Protein AF-A0A9W8IA19-F1 (afdb_monomer_lite)

Structure (mmCIF, N/CA/C/O backbone):
data_AF-A0A9W8IA19-F1
#
_entry.id   AF-A0A9W8IA19-F1
#
loop_
_atom_site.group_PDB
_atom_site.id
_atom_site.type_symbol
_atom_site.label_atom_id
_atom_site.label_alt_id
_atom_site.label_comp_id
_atom_site.label_asym_id
_atom_site.label_entity_id
_atom_site.label_seq_id
_atom_site.pdbx_PDB_ins_code
_atom_site.Cartn_x
_atom_site.Cartn_y
_atom_site.Cartn_z
_atom_site.occupancy
_atom_site.B_iso_or_equiv
_atom_site.auth_seq_id
_atom_site.auth_comp_id
_atom_site.auth_asym_id
_atom_site.auth_atom_id
_atom_site.pdbx_PDB_model_num
ATOM 1 N N . MET A 1 1 ? 25.555 10.971 -18.979 1.00 80.19 1 MET A N 1
ATOM 2 C CA . MET A 1 1 ? 24.081 11.036 -19.056 1.00 80.19 1 MET A CA 1
ATOM 3 C C . MET A 1 1 ? 23.540 9.643 -18.759 1.00 80.19 1 MET A C 1
ATOM 5 O O . MET A 1 1 ? 24.207 8.680 -19.125 1.00 80.19 1 MET A O 1
ATOM 9 N N . LEU A 1 2 ? 22.428 9.522 -18.031 1.00 90.62 2 LEU A N 1
ATOM 10 C CA . LEU A 1 2 ? 21.757 8.235 -17.815 1.00 90.62 2 LEU A CA 1
ATOM 11 C C . LEU A 1 2 ? 20.628 8.099 -18.836 1.00 90.62 2 LEU A C 1
ATOM 13 O O . LEU A 1 2 ? 19.914 9.070 -19.080 1.00 90.62 2 LEU A O 1
ATOM 17 N N . MET A 1 3 ? 20.500 6.920 -19.430 1.00 89.50 3 MET A N 1
ATOM 18 C CA . MET A 1 3 ? 19.435 6.566 -20.366 1.00 89.50 3 MET A CA 1
ATOM 19 C C . MET A 1 3 ? 18.486 5.590 -19.675 1.00 89.50 3 MET A C 1
ATOM 21 O O . MET A 1 3 ? 18.944 4.720 -18.932 1.00 89.50 3 MET A O 1
ATOM 25 N N . LEU A 1 4 ? 17.181 5.747 -19.897 1.00 89.38 4 LEU A N 1
ATOM 26 C CA . LEU A 1 4 ? 16.195 4.763 -19.457 1.00 89.38 4 LEU A CA 1
ATOM 27 C C . LEU A 1 4 ? 16.364 3.504 -20.311 1.00 89.38 4 LEU A C 1
ATOM 29 O O . LEU A 1 4 ? 16.309 3.596 -21.534 1.00 89.38 4 LEU A O 1
ATOM 33 N N . GLU A 1 5 ? 16.591 2.366 -19.667 1.00 89.06 5 GLU A N 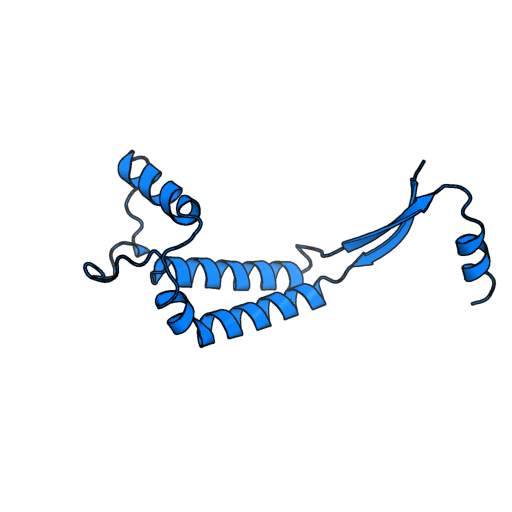1
ATOM 34 C CA . GLU A 1 5 ? 16.728 1.070 -20.335 1.00 89.06 5 GLU A CA 1
ATOM 35 C C . GLU A 1 5 ? 15.404 0.309 -20.301 1.00 89.06 5 GLU A C 1
ATOM 37 O O . GLU A 1 5 ? 14.878 -0.061 -21.344 1.00 89.06 5 GLU A O 1
ATOM 42 N N . SER A 1 6 ? 14.805 0.160 -19.122 1.00 89.00 6 SER A N 1
ATOM 43 C CA . SER A 1 6 ? 13.515 -0.504 -18.984 1.00 89.00 6 SER A CA 1
ATOM 44 C C . SER A 1 6 ? 12.635 0.176 -17.944 1.00 89.00 6 SER A C 1
ATOM 46 O O . SER A 1 6 ? 13.094 0.804 -16.985 1.00 89.00 6 SER A O 1
ATOM 48 N N . ALA A 1 7 ? 11.327 0.066 -18.163 1.00 93.88 7 ALA A N 1
ATOM 49 C CA . ALA A 1 7 ? 10.302 0.538 -17.251 1.00 93.88 7 ALA A CA 1
ATOM 50 C C . ALA A 1 7 ? 9.199 -0.516 -17.157 1.00 93.88 7 ALA A C 1
ATOM 52 O O . ALA A 1 7 ? 8.521 -0.805 -18.141 1.00 93.88 7 ALA A O 1
ATOM 53 N N . ALA A 1 8 ? 9.003 -1.075 -15.967 1.00 94.12 8 ALA A N 1
ATOM 54 C CA . ALA A 1 8 ? 7.942 -2.039 -15.699 1.00 94.12 8 ALA A CA 1
ATOM 55 C C . ALA A 1 8 ? 7.016 -1.501 -14.606 1.00 94.12 8 ALA A C 1
ATOM 57 O O . ALA A 1 8 ? 7.486 -0.930 -13.625 1.00 94.12 8 ALA A O 1
ATOM 58 N N . ASN A 1 9 ? 5.700 -1.662 -14.769 1.00 94.62 9 ASN A N 1
ATOM 59 C CA . ASN A 1 9 ? 4.703 -1.171 -13.815 1.00 94.62 9 ASN A CA 1
ATOM 60 C C . ASN A 1 9 ? 3.884 -2.333 -13.243 1.00 94.62 9 ASN A C 1
ATOM 62 O O . ASN A 1 9 ? 3.358 -3.155 -13.993 1.00 94.62 9 ASN A O 1
ATOM 66 N N . PHE A 1 10 ? 3.744 -2.370 -11.918 1.00 95.75 10 PHE A N 1
ATOM 67 C CA . PHE A 1 10 ? 3.169 -3.492 -11.172 1.00 95.75 10 PHE A CA 1
ATOM 68 C C . PHE A 1 10 ? 2.015 -3.078 -10.235 1.00 95.75 10 PHE A C 1
ATOM 70 O O . PHE A 1 10 ? 2.021 -3.445 -9.055 1.00 95.75 10 PHE A O 1
ATOM 77 N N . PRO A 1 11 ? 1.000 -2.329 -10.708 1.00 95.06 11 PRO A N 1
ATOM 78 C CA . PRO A 1 11 ? -0.050 -1.810 -9.831 1.00 95.06 11 PRO A CA 1
ATOM 79 C C . PRO A 1 11 ? -0.890 -2.939 -9.218 1.00 95.06 11 PRO A C 1
ATOM 81 O O . PRO A 1 11 ? -1.145 -2.945 -8.015 1.00 95.06 11 PRO A O 1
ATOM 84 N N . ASP A 1 12 ? -1.228 -3.956 -10.013 1.00 96.19 12 ASP A N 1
ATOM 85 C CA . ASP A 1 12 ? -2.061 -5.085 -9.583 1.00 96.19 12 ASP A CA 1
ATOM 86 C C . ASP A 1 12 ? -1.356 -5.951 -8.522 1.00 96.19 12 ASP A C 1
ATOM 88 O O . ASP A 1 12 ? -1.982 -6.464 -7.587 1.00 96.19 12 ASP A O 1
ATOM 92 N N . HIS A 1 13 ? -0.027 -6.076 -8.621 1.00 96.19 13 HIS A N 1
ATOM 93 C CA . HIS A 1 13 ? 0.782 -6.745 -7.602 1.00 96.19 13 HIS A CA 1
ATOM 94 C C . HIS A 1 13 ? 0.774 -5.960 -6.291 1.00 96.19 13 HIS A C 1
ATOM 96 O O . HIS A 1 13 ? 0.627 -6.553 -5.221 1.00 96.19 13 HIS A O 1
ATOM 102 N N . TYR A 1 14 ? 0.878 -4.632 -6.365 1.00 96.31 14 TYR A N 1
ATOM 103 C CA . TYR A 1 14 ? 0.868 -3.785 -5.178 1.00 96.31 14 TYR A CA 1
ATOM 104 C C . TYR A 1 14 ? -0.506 -3.767 -4.491 1.00 96.31 14 TYR A C 1
ATOM 106 O O . TYR A 1 14 ? -0.581 -3.878 -3.266 1.00 96.31 14 TYR A O 1
ATOM 114 N N . ALA A 1 15 ? -1.597 -3.751 -5.264 1.00 97.62 15 ALA A N 1
ATOM 115 C CA . ALA A 1 15 ? -2.952 -3.907 -4.735 1.00 97.62 15 ALA A CA 1
ATOM 116 C C . ALA A 1 15 ? -3.105 -5.227 -3.954 1.00 97.62 15 ALA A C 1
ATOM 118 O O . ALA A 1 15 ? -3.587 -5.239 -2.819 1.00 97.62 15 ALA A O 1
ATOM 119 N N . ARG A 1 16 ? -2.615 -6.347 -4.509 1.00 97.44 16 ARG A N 1
ATOM 120 C CA . ARG A 1 16 ? -2.616 -7.647 -3.813 1.00 97.44 16 ARG A CA 1
ATOM 121 C C . ARG A 1 16 ? -1.811 -7.604 -2.512 1.00 97.44 16 ARG A C 1
ATOM 123 O O . ARG A 1 16 ? -2.257 -8.162 -1.510 1.00 97.44 16 ARG A O 1
ATOM 130 N N . THR A 1 17 ? -0.648 -6.957 -2.516 1.00 97.75 17 THR A N 1
ATOM 131 C CA . THR A 1 17 ? 0.180 -6.793 -1.313 1.00 97.75 17 THR A CA 1
ATOM 132 C C . THR A 1 17 ? -0.586 -6.066 -0.209 1.00 97.75 17 THR A C 1
ATOM 134 O O . THR A 1 17 ? -0.649 -6.573 0.911 1.00 97.75 17 THR A O 1
ATOM 137 N N . LEU A 1 18 ? -1.237 -4.941 -0.528 1.00 97.75 18 LEU A N 1
ATOM 138 C CA . LEU A 1 18 ? -2.025 -4.160 0.434 1.00 97.75 18 LEU A CA 1
ATOM 139 C C . LEU A 1 18 ? -3.196 -4.959 1.016 1.00 97.75 18 LEU A C 1
ATOM 141 O O . LEU A 1 18 ? -3.417 -4.913 2.226 1.00 97.75 18 LEU A O 1
ATOM 145 N N . ARG A 1 19 ? -3.876 -5.768 0.196 1.00 97.81 19 ARG A N 1
ATOM 146 C CA . ARG A 1 19 ? -4.925 -6.687 0.666 1.00 97.81 19 ARG A CA 1
ATOM 147 C C . ARG A 1 19 ? -4.394 -7.686 1.692 1.00 97.81 19 ARG A C 1
ATOM 149 O O . ARG A 1 19 ? -4.936 -7.804 2.789 1.00 97.81 19 ARG A O 1
ATOM 156 N N . VAL A 1 20 ? -3.302 -8.379 1.359 1.00 98.12 20 VAL A N 1
ATOM 157 C CA . VAL A 1 20 ? -2.685 -9.374 2.255 1.00 98.12 20 VAL A CA 1
ATOM 158 C C . VAL A 1 20 ? -2.194 -8.715 3.545 1.00 98.12 20 VAL A C 1
ATOM 160 O O . VAL A 1 20 ? -2.301 -9.302 4.623 1.00 98.12 20 VAL A O 1
ATOM 163 N N . TRP A 1 21 ? -1.670 -7.492 3.461 1.00 97.44 21 TRP A N 1
ATOM 164 C CA . TRP A 1 21 ? -1.248 -6.730 4.633 1.00 97.44 21 TRP A CA 1
ATOM 165 C C . TRP A 1 21 ? -2.430 -6.342 5.516 1.00 97.44 21 TRP A C 1
ATOM 167 O O . TRP A 1 21 ? -2.355 -6.573 6.721 1.00 97.44 21 TRP A O 1
ATOM 177 N N . ARG A 1 22 ? -3.537 -5.862 4.938 1.00 97.06 22 ARG A N 1
ATOM 178 C CA . ARG A 1 22 ? -4.776 -5.570 5.673 1.00 97.06 22 ARG A CA 1
ATOM 179 C C . ARG A 1 22 ? -5.282 -6.792 6.426 1.00 97.06 22 ARG A C 1
ATOM 181 O O . ARG A 1 22 ? -5.546 -6.711 7.623 1.00 97.06 22 ARG A O 1
ATOM 188 N N . GLU A 1 23 ? -5.376 -7.935 5.749 1.00 96.88 23 GLU A N 1
ATOM 189 C CA . GLU A 1 23 ? -5.838 -9.182 6.365 1.00 96.88 23 GLU A CA 1
ATOM 190 C C . GLU A 1 23 ? -4.951 -9.606 7.537 1.00 96.88 23 GLU A C 1
ATOM 192 O O . GLU A 1 23 ? -5.455 -9.987 8.595 1.00 96.88 23 GLU A O 1
ATOM 197 N N . ARG A 1 24 ? -3.626 -9.539 7.365 1.00 96.19 24 ARG A N 1
ATOM 198 C CA . ARG A 1 24 ? -2.668 -9.893 8.422 1.00 96.19 24 ARG A CA 1
ATOM 199 C C . ARG A 1 24 ? -2.697 -8.901 9.577 1.00 96.19 24 ARG A C 1
ATOM 201 O O . ARG A 1 24 ? -2.615 -9.330 10.723 1.00 96.19 24 ARG A O 1
ATOM 208 N N . PHE A 1 25 ? -2.829 -7.611 9.283 1.00 93.75 25 PHE A N 1
ATOM 209 C CA . PHE A 1 25 ? -2.926 -6.554 10.283 1.00 93.75 25 PHE A CA 1
ATOM 210 C C . PHE A 1 25 ? -4.162 -6.745 11.162 1.00 93.75 25 PHE A C 1
ATOM 212 O O . PHE A 1 25 ? -4.030 -6.787 12.379 1.00 93.75 25 PHE A O 1
ATOM 219 N N . LEU A 1 26 ? -5.338 -6.952 10.558 1.00 92.25 26 LEU A N 1
ATOM 220 C CA . LEU A 1 26 ? -6.585 -7.150 11.301 1.00 92.25 26 LEU A CA 1
ATOM 221 C C . LEU A 1 26 ? -6.572 -8.455 12.110 1.00 92.25 26 LEU A C 1
ATOM 223 O O . LEU A 1 26 ? -6.925 -8.443 13.285 1.00 92.25 26 LEU A O 1
ATOM 227 N N . LYS A 1 27 ? -6.103 -9.567 11.524 1.00 93.38 27 LYS A N 1
ATOM 228 C CA . LYS A 1 27 ? -5.968 -10.855 12.238 1.00 93.38 27 LYS A CA 1
ATOM 229 C C . LYS A 1 27 ? -4.929 -10.812 13.363 1.00 93.38 27 LYS A C 1
ATOM 231 O O . LYS A 1 27 ? -5.023 -11.583 14.309 1.00 93.38 27 LYS A O 1
ATOM 236 N N . GLY A 1 28 ? -3.903 -9.974 13.227 1.00 90.25 28 GLY A N 1
ATOM 237 C CA . GLY A 1 28 ? -2.794 -9.848 14.171 1.00 90.25 28 GLY A CA 1
ATOM 238 C C . GLY A 1 28 ? -2.907 -8.657 15.119 1.00 90.25 28 GLY A C 1
ATOM 239 O O . GLY A 1 28 ? -1.938 -8.381 15.825 1.00 90.25 28 GLY A O 1
ATOM 240 N N . TYR A 1 29 ? -4.035 -7.943 15.129 1.00 86.38 29 TYR A N 1
ATOM 241 C CA . TYR A 1 29 ? -4.144 -6.659 15.816 1.00 86.38 29 TYR A CA 1
ATOM 242 C C . TYR A 1 29 ? -3.960 -6.774 17.335 1.00 86.38 29 TYR A C 1
ATOM 244 O O . TYR A 1 29 ? -3.295 -5.932 17.930 1.00 86.38 29 TYR A O 1
ATOM 252 N N . ASP A 1 30 ? -4.408 -7.869 17.950 1.00 84.19 30 ASP A N 1
ATOM 253 C CA . ASP A 1 30 ? -4.201 -8.120 19.385 1.00 84.19 30 ASP A CA 1
ATOM 254 C C . ASP A 1 30 ? -2.711 -8.108 19.765 1.00 84.19 30 ASP A C 1
ATOM 256 O O . ASP A 1 30 ? -2.323 -7.610 20.821 1.00 84.19 30 ASP A O 1
ATOM 260 N N . LYS A 1 31 ? -1.834 -8.577 18.866 1.00 81.19 31 LYS A N 1
ATOM 261 C CA . LYS A 1 31 ? -0.379 -8.511 19.075 1.00 81.19 31 LYS A CA 1
ATOM 262 C C . LYS A 1 31 ? 0.136 -7.076 19.000 1.00 81.19 31 LYS A C 1
ATOM 264 O O . LYS A 1 31 ? 1.057 -6.725 19.734 1.00 81.19 31 LYS A O 1
ATOM 269 N N . VAL A 1 32 ? -0.459 -6.245 18.147 1.00 77.88 32 VAL A N 1
ATOM 270 C CA . VAL A 1 32 ? -0.134 -4.814 18.045 1.00 77.88 32 VAL A CA 1
ATOM 271 C C . VAL A 1 32 ? -0.502 -4.096 19.344 1.00 77.88 32 VAL A C 1
ATOM 273 O O . VAL A 1 32 ? 0.322 -3.339 19.844 1.00 77.88 32 VAL A O 1
ATOM 276 N N . LEU A 1 33 ? -1.656 -4.416 19.946 1.00 71.00 33 LEU A N 1
ATOM 277 C CA . LEU A 1 33 ? -2.063 -3.893 21.260 1.00 71.00 33 LEU A CA 1
ATOM 278 C C . LEU A 1 33 ? -1.063 -4.249 22.368 1.00 71.00 33 LEU A C 1
ATOM 280 O O . LEU A 1 33 ? -0.761 -3.429 23.228 1.00 71.00 33 LEU A O 1
ATOM 284 N N . THR A 1 34 ? -0.517 -5.467 22.330 1.00 67.31 34 THR A N 1
ATOM 285 C CA . THR A 1 34 ? 0.483 -5.921 23.316 1.00 67.31 34 THR A CA 1
ATOM 286 C C . THR A 1 34 ? 1.895 -5.396 23.053 1.00 67.31 34 THR A C 1
ATOM 288 O O . THR A 1 34 ? 2.787 -5.555 23.889 1.00 67.31 34 THR A O 1
ATOM 291 N N . THR A 1 35 ? 2.134 -4.800 21.882 1.00 64.12 35 THR A N 1
ATOM 292 C CA . THR A 1 35 ? 3.442 -4.240 21.547 1.00 64.12 35 THR A CA 1
ATOM 293 C C . THR A 1 3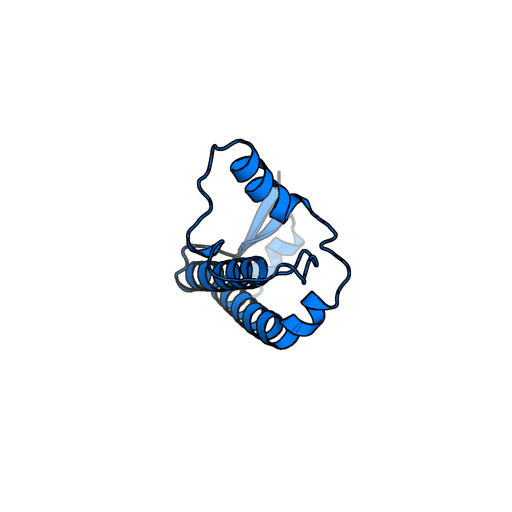5 ? 3.622 -2.939 22.323 1.00 64.12 35 THR A C 1
ATOM 295 O O . THR A 1 35 ? 2.694 -2.139 22.418 1.00 64.12 35 THR A O 1
ATOM 298 N N . ALA A 1 36 ? 4.822 -2.717 22.873 1.00 55.94 36 ALA A N 1
ATOM 299 C CA . ALA A 1 36 ? 5.164 -1.464 23.543 1.00 55.94 36 ALA A CA 1
ATOM 300 C C . ALA A 1 36 ? 4.718 -0.250 22.706 1.00 55.94 36 ALA A C 1
ATOM 302 O O . ALA A 1 36 ? 4.750 -0.311 21.471 1.00 55.94 36 ALA A O 1
ATOM 303 N N . ALA A 1 37 ? 4.305 0.812 23.411 1.00 58.03 37 ALA A N 1
ATOM 304 C CA . ALA A 1 37 ? 3.739 2.058 22.893 1.00 58.03 37 ALA A CA 1
ATOM 305 C C . ALA A 1 37 ? 4.335 2.495 21.541 1.00 58.03 37 ALA A C 1
ATOM 307 O O . ALA A 1 37 ? 5.525 2.264 21.296 1.00 58.03 37 ALA A O 1
ATOM 308 N N . PRO A 1 38 ? 3.543 3.147 20.665 1.00 60.19 38 PRO A N 1
ATOM 309 C CA . PRO A 1 38 ? 4.004 3.557 19.347 1.00 60.19 38 PRO A CA 1
ATOM 310 C C . PRO A 1 38 ? 5.353 4.256 19.434 1.00 60.19 38 PRO A C 1
ATOM 312 O O . PRO A 1 38 ? 5.479 5.337 19.999 1.00 60.19 38 PRO A O 1
ATOM 315 N N . LYS A 1 39 ? 6.373 3.615 18.845 1.00 57.41 39 LYS A N 1
ATOM 316 C CA . LYS A 1 39 ? 7.753 4.125 18.825 1.00 57.41 39 LYS A CA 1
ATOM 317 C C . LYS A 1 39 ? 7.854 5.493 18.148 1.00 57.41 39 LYS A C 1
ATOM 319 O O . LYS A 1 39 ? 8.858 6.176 18.305 1.00 57.41 39 LYS A O 1
ATOM 324 N N . ASN A 1 40 ? 6.820 5.876 17.400 1.00 58.34 40 ASN A N 1
ATOM 325 C CA . ASN A 1 40 ? 6.657 7.199 16.837 1.00 58.34 40 ASN A CA 1
ATOM 326 C C . ASN A 1 40 ? 5.337 7.832 17.324 1.00 58.34 40 ASN A C 1
ATOM 328 O O . ASN A 1 40 ? 4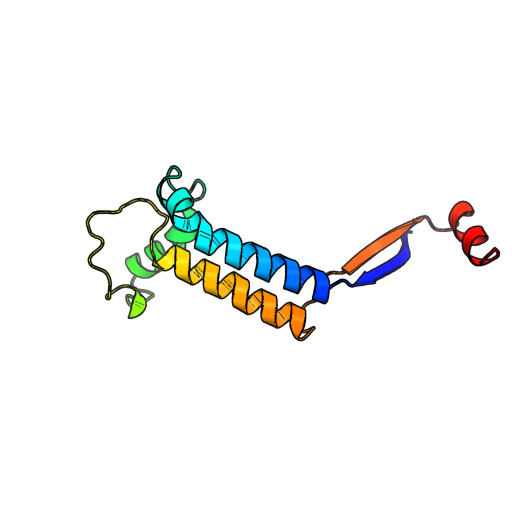.300 7.642 16.682 1.00 58.34 40 ASN A O 1
ATOM 332 N N . PRO A 1 41 ? 5.356 8.575 18.444 1.00 55.12 41 PRO A N 1
ATOM 333 C CA . PRO A 1 41 ? 4.159 9.211 18.990 1.00 55.12 41 PRO A CA 1
ATOM 334 C C . PRO A 1 41 ? 3.581 10.289 18.055 1.00 55.12 41 PRO A C 1
ATOM 336 O O . PRO A 1 41 ? 2.389 10.573 18.126 1.00 55.12 41 PRO A O 1
ATOM 339 N N . GLN A 1 42 ? 4.371 10.822 17.111 1.00 55.97 42 GLN A N 1
ATOM 340 C CA . GLN A 1 42 ? 3.952 11.887 16.185 1.00 55.97 42 GLN A CA 1
ATOM 341 C C . GLN A 1 42 ? 2.733 11.525 15.323 1.00 55.97 42 GLN A C 1
ATOM 343 O O . GLN A 1 42 ? 1.979 12.401 14.915 1.00 55.97 42 GLN A O 1
ATOM 348 N N . LEU A 1 43 ? 2.486 10.230 15.093 1.00 55.31 43 LEU A N 1
ATOM 349 C CA . LEU A 1 43 ? 1.315 9.744 14.348 1.00 55.31 43 LEU A CA 1
ATOM 350 C C . LEU A 1 43 ? -0.028 9.991 15.068 1.00 55.31 43 LEU A C 1
ATOM 352 O O . LEU A 1 43 ? -1.085 9.853 14.450 1.00 55.31 43 LEU A O 1
ATOM 356 N N . ILE A 1 44 ? 0.016 10.330 16.359 1.00 56.19 44 ILE A N 1
ATOM 357 C CA . ILE A 1 44 ? -1.143 10.611 17.222 1.00 56.19 44 ILE A CA 1
ATOM 358 C C . ILE A 1 44 ? -1.098 12.063 17.721 1.00 56.19 44 ILE A C 1
ATOM 360 O O . ILE A 1 44 ? -2.145 12.674 17.935 1.00 56.19 44 ILE A O 1
ATOM 364 N N . LEU A 1 45 ? 0.107 12.632 17.857 1.00 54.97 45 LEU A N 1
ATOM 365 C CA . LEU A 1 45 ? 0.313 13.976 18.398 1.00 54.97 45 LEU A CA 1
ATOM 366 C C . LEU A 1 45 ? -0.331 15.067 17.544 1.00 54.97 45 LEU A C 1
ATOM 368 O O . LEU A 1 45 ? -0.940 15.956 18.117 1.00 54.97 45 LEU A O 1
ATOM 372 N N . GLN A 1 46 ? -0.309 14.976 16.211 1.00 60.97 46 GLN A N 1
ATOM 373 C CA . GLN A 1 46 ? -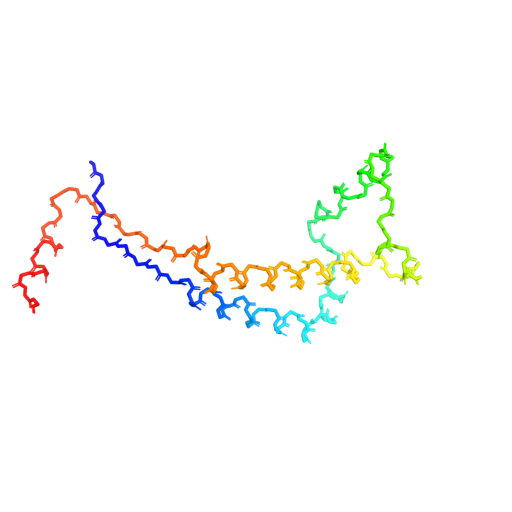0.891 16.036 15.377 1.00 60.97 46 GLN A CA 1
ATOM 374 C C . GLN A 1 46 ? -2.408 16.192 15.590 1.00 60.97 46 GLN A C 1
ATOM 376 O O . GLN A 1 46 ? -2.920 17.305 15.652 1.00 60.97 46 GLN A O 1
ATOM 381 N N . GLU A 1 47 ? -3.139 15.087 15.765 1.00 62.62 47 GLU A N 1
ATOM 382 C CA . GLU A 1 47 ? -4.568 15.144 16.096 1.00 62.62 47 GLU A CA 1
ATOM 383 C C . GLU A 1 47 ? -4.791 15.651 17.527 1.00 62.62 47 GLU A C 1
ATOM 385 O O . GLU A 1 47 ? -5.723 16.416 17.755 1.00 62.62 47 GLU A O 1
ATOM 390 N N . GLN A 1 48 ? -3.932 15.283 18.485 1.00 61.91 48 GLN A N 1
ATOM 391 C CA . GLN A 1 48 ? -4.006 15.792 19.861 1.00 61.91 48 GLN A CA 1
ATOM 392 C C . GLN A 1 48 ? -3.693 17.291 19.948 1.00 61.91 48 GLN A C 1
ATOM 394 O O . GLN A 1 48 ? -4.384 18.008 20.661 1.00 61.91 48 GLN A O 1
ATOM 399 N N . GLU A 1 49 ? -2.698 17.780 19.215 1.00 66.50 49 GLU A N 1
ATOM 400 C CA . GLU A 1 49 ? -2.314 19.192 19.151 1.00 66.50 49 GLU A CA 1
ATOM 401 C C . GLU A 1 49 ? -3.416 20.042 18.517 1.00 66.50 49 GLU A C 1
ATOM 403 O O . GLU A 1 49 ? -3.789 21.057 19.095 1.00 66.50 49 GLU A O 1
ATOM 408 N N . LEU A 1 50 ? -4.010 19.595 17.405 1.00 62.47 50 LEU A N 1
ATOM 409 C CA . LEU A 1 50 ? -5.143 20.278 16.763 1.00 62.47 50 LEU A CA 1
ATOM 410 C C . LEU A 1 50 ? -6.393 20.319 17.664 1.00 62.47 50 LEU A C 1
ATOM 412 O O . LEU A 1 50 ? -7.110 21.321 17.685 1.00 62.47 50 LEU A O 1
ATOM 416 N N . LEU A 1 51 ? -6.640 19.259 18.445 1.00 64.06 51 LEU A N 1
ATOM 417 C CA . LEU A 1 51 ? -7.704 19.234 19.458 1.00 64.06 51 LEU A CA 1
ATOM 418 C C . LEU A 1 51 ? -7.400 20.169 20.636 1.00 64.06 51 LEU A C 1
ATOM 420 O O . LEU A 1 51 ? -8.291 20.874 21.107 1.00 64.06 51 LEU A O 1
ATOM 424 N N . ASN A 1 52 ? -6.152 20.186 21.110 1.00 64.38 52 ASN A N 1
ATOM 425 C CA . ASN A 1 52 ? -5.713 21.020 22.231 1.00 64.38 52 ASN A CA 1
ATOM 426 C C . ASN A 1 52 ? -5.645 22.510 21.856 1.00 64.38 52 ASN A C 1
ATOM 428 O O . ASN A 1 52 ? -5.887 23.362 22.708 1.00 64.38 52 ASN A O 1
ATOM 432 N N . ALA A 1 53 ? -5.352 22.825 20.592 1.00 72.50 53 ALA A N 1
ATOM 433 C CA . ALA A 1 53 ? -5.367 24.177 20.038 1.00 72.50 53 ALA A CA 1
ATOM 434 C C . ALA A 1 53 ? -6.791 24.700 19.763 1.00 72.50 53 ALA A C 1
ATOM 436 O O . ALA A 1 53 ? -6.962 25.878 19.463 1.00 72.50 53 ALA A O 1
ATOM 437 N N . GLY A 1 54 ? -7.819 23.846 19.867 1.00 65.44 54 GLY A N 1
ATOM 438 C CA . GLY A 1 54 ? -9.211 24.207 19.580 1.00 65.44 54 GLY A CA 1
ATOM 439 C C . GLY A 1 54 ? -9.507 24.429 18.092 1.00 65.44 54 GLY A C 1
ATOM 440 O O . GLY A 1 54 ? -10.589 24.896 17.749 1.00 65.44 54 GLY A O 1
ATOM 441 N N . GLU A 1 55 ? -8.568 24.089 17.209 1.00 69.88 55 GLU A N 1
ATOM 442 C CA . GLU A 1 55 ? -8.680 24.262 15.754 1.00 69.88 55 GLU A CA 1
ATOM 443 C C . GLU A 1 55 ? -9.457 23.119 15.084 1.00 69.88 55 GLU A C 1
ATOM 445 O O . GLU A 1 55 ? -9.807 23.191 13.906 1.00 69.88 55 GLU A O 1
ATOM 450 N N . MET A 1 56 ? -9.753 22.060 15.839 1.00 58.22 56 MET A N 1
ATOM 451 C CA . MET A 1 56 ? -10.530 20.916 15.389 1.00 58.22 56 MET A CA 1
ATOM 452 C C . MET A 1 56 ? -11.498 20.490 16.495 1.00 58.22 56 MET A C 1
ATOM 454 O O . MET A 1 56 ? -11.086 20.216 17.621 1.00 58.22 56 MET A O 1
ATOM 458 N N . GLU A 1 57 ? -12.798 20.416 16.196 1.00 62.19 57 GLU A N 1
ATOM 459 C CA . GLU A 1 57 ? -13.758 19.815 17.126 1.00 62.19 57 GLU A CA 1
ATOM 460 C C . GLU A 1 57 ? -13.476 18.319 17.261 1.00 62.19 57 GLU A C 1
ATOM 462 O O . GLU A 1 57 ? -13.161 17.656 16.269 1.00 62.19 57 GLU A O 1
ATOM 467 N N . LYS A 1 58 ? -13.630 17.775 18.479 1.00 57.84 58 LYS A N 1
ATOM 468 C CA . LYS A 1 58 ? -13.545 16.330 18.724 1.00 57.84 58 LYS A CA 1
ATOM 469 C C . LYS A 1 58 ? -14.424 15.604 17.704 1.00 57.84 58 LYS A C 1
ATOM 471 O O . LYS A 1 58 ? -15.651 15.729 17.772 1.00 57.84 58 LYS A O 1
ATOM 476 N N . PRO A 1 59 ? -13.831 14.855 16.762 1.00 54.75 59 PRO A N 1
ATOM 477 C CA . PRO A 1 59 ? -14.614 14.242 15.712 1.00 54.75 59 PRO A CA 1
ATOM 478 C C . PRO A 1 59 ? -15.627 13.273 16.322 1.00 54.75 59 PRO A C 1
ATOM 480 O O . PRO A 1 59 ? -15.325 12.603 17.307 1.00 54.75 59 PRO A O 1
ATOM 483 N N . LYS A 1 60 ? -16.822 13.139 15.732 1.00 52.41 60 LYS A N 1
ATOM 484 C CA . LYS A 1 60 ? -17.885 12.262 16.271 1.00 52.41 60 LYS A CA 1
ATOM 485 C C . LYS A 1 60 ? -17.435 10.811 16.507 1.00 52.41 60 LYS A C 1
ATOM 487 O O . LYS A 1 60 ? -17.991 10.152 17.375 1.00 52.41 60 LYS A O 1
ATOM 492 N N . TYR A 1 61 ? -16.417 10.332 15.787 1.00 47.50 61 TYR A N 1
ATOM 493 C CA . TYR A 1 61 ? -15.824 9.002 15.975 1.00 47.50 61 TYR A CA 1
ATOM 494 C C . TYR A 1 61 ? -14.900 8.881 17.203 1.00 47.50 61 TYR A C 1
ATOM 496 O O . TYR A 1 61 ? -14.553 7.769 17.587 1.00 47.50 61 TYR A O 1
ATOM 504 N N . MET A 1 62 ? -14.498 10.004 17.807 1.00 50.25 62 MET A N 1
ATOM 505 C CA . MET A 1 62 ? -13.691 10.096 19.031 1.00 50.25 62 MET A CA 1
ATOM 506 C C . MET A 1 62 ? -14.553 9.967 20.303 1.00 50.25 62 MET A C 1
ATOM 508 O O . MET A 1 62 ? -14.027 9.678 21.368 1.00 50.25 62 MET A O 1
ATOM 512 N N . ASN A 1 63 ? -15.875 10.163 20.203 1.00 48.66 63 ASN A N 1
ATOM 513 C CA . ASN A 1 63 ? -16.795 10.202 21.351 1.00 48.66 63 ASN A CA 1
ATOM 514 C C . ASN A 1 63 ? -17.595 8.901 21.563 1.00 48.66 63 ASN A C 1
ATOM 516 O O . ASN A 1 63 ? -18.563 8.907 22.316 1.00 48.66 63 ASN A O 1
ATOM 520 N N . THR A 1 64 ? -17.254 7.798 20.888 1.00 47.97 64 THR A N 1
ATOM 521 C CA . THR A 1 64 ? -18.053 6.556 20.948 1.00 47.97 64 THR A CA 1
ATOM 522 C C . THR A 1 64 ? -17.407 5.411 21.727 1.00 47.97 64 THR A C 1
ATOM 524 O O . THR A 1 64 ? -17.950 4.312 21.704 1.00 47.97 64 THR A O 1
ATOM 527 N N . TYR A 1 65 ? -16.275 5.631 22.401 1.00 50.44 65 TYR A N 1
ATOM 528 C CA . TYR A 1 65 ? -15.570 4.577 23.136 1.00 50.44 65 TYR A CA 1
ATOM 529 C C . TYR A 1 65 ? -15.097 5.081 24.504 1.00 50.44 65 TYR A C 1
ATOM 531 O O . TYR A 1 65 ? -14.239 5.958 24.584 1.00 50.44 65 TYR A O 1
ATOM 539 N N . ASP A 1 66 ? -15.671 4.517 25.570 1.00 47.12 66 ASP A N 1
ATOM 540 C CA . ASP A 1 66 ? -15.218 4.654 26.958 1.00 47.12 66 ASP A CA 1
ATOM 541 C C . ASP A 1 66 ? -13.912 3.860 27.167 1.00 47.12 66 ASP A C 1
ATOM 543 O O . ASP A 1 66 ? -13.883 2.866 27.883 1.00 47.12 66 ASP A O 1
ATOM 547 N N . ASP A 1 67 ? -12.813 4.275 26.538 1.00 52.66 67 ASP A N 1
ATOM 548 C CA . ASP A 1 67 ? -11.495 3.647 26.730 1.00 52.66 67 ASP A CA 1
ATOM 549 C C . ASP A 1 67 ? -10.609 4.499 27.650 1.00 52.66 67 ASP A C 1
ATOM 551 O O . ASP A 1 67 ? -9.467 4.837 27.335 1.00 52.66 67 ASP A O 1
ATOM 555 N N . ALA A 1 68 ? -11.136 4.839 28.829 1.00 49.62 68 ALA A N 1
ATOM 556 C CA . ALA A 1 68 ? -10.378 5.503 29.892 1.00 49.62 68 ALA A CA 1
ATOM 557 C C . ALA A 1 68 ? -9.248 4.624 30.484 1.00 49.62 68 ALA A C 1
ATOM 559 O O . ALA A 1 68 ? -8.471 5.119 31.297 1.00 49.62 68 ALA A O 1
ATOM 560 N N . ASP A 1 69 ? -9.139 3.351 30.076 1.00 47.88 69 ASP A N 1
ATOM 561 C CA . ASP A 1 69 ? -8.265 2.347 30.704 1.00 47.88 69 ASP A CA 1
ATOM 562 C C . ASP A 1 69 ? -7.252 1.674 29.749 1.00 47.88 69 ASP A C 1
ATOM 564 O O . ASP A 1 69 ? -6.500 0.792 30.154 1.00 47.88 69 ASP A O 1
ATOM 568 N N . ASN A 1 70 ? -7.162 2.085 28.475 1.00 50.00 70 ASN A N 1
ATOM 569 C CA . ASN A 1 70 ? -6.172 1.522 27.541 1.00 50.00 70 ASN A CA 1
ATOM 570 C C . ASN A 1 70 ? -5.341 2.613 26.850 1.00 50.00 70 ASN A C 1
ATOM 572 O O . ASN A 1 70 ? -5.464 2.882 25.658 1.00 50.00 70 ASN A O 1
ATOM 576 N N . CYS A 1 71 ? -4.448 3.234 27.626 1.00 45.88 71 CYS A N 1
ATOM 577 C CA . CYS A 1 71 ? -3.476 4.245 27.186 1.00 45.88 71 CYS A CA 1
ATOM 578 C C . CYS A 1 71 ? -2.308 3.683 26.348 1.00 45.88 71 CYS A C 1
ATOM 580 O O . CYS A 1 71 ? -1.247 4.308 26.255 1.00 45.88 71 CYS A O 1
ATOM 582 N N . THR A 1 72 ? -2.452 2.508 25.732 1.00 54.44 72 THR A N 1
ATOM 583 C CA . THR A 1 72 ? -1.487 2.060 24.726 1.00 54.44 72 THR A CA 1
ATOM 584 C C . THR A 1 72 ? -1.808 2.821 23.440 1.00 54.44 72 THR A C 1
ATOM 586 O O . THR A 1 72 ? -2.946 2.843 22.992 1.00 54.44 72 THR A O 1
ATOM 589 N N . GLY A 1 73 ? -0.846 3.523 22.836 1.00 59.72 73 GLY A N 1
ATOM 590 C CA . GLY A 1 73 ? -1.108 4.373 21.657 1.00 59.72 73 GLY A CA 1
ATOM 591 C C . GLY A 1 73 ? -1.611 3.633 20.399 1.00 59.72 73 GLY A C 1
ATOM 592 O O . GLY A 1 73 ? -1.711 4.222 19.329 1.00 59.72 73 GLY A O 1
ATOM 593 N N . TYR A 1 74 ? -1.945 2.350 20.508 1.00 70.12 74 TYR A N 1
ATOM 594 C CA . TYR A 1 74 ? -2.662 1.574 19.512 1.00 70.12 74 TYR A CA 1
ATOM 595 C C . TYR A 1 74 ? -4.093 1.345 20.015 1.00 70.12 74 TYR A C 1
ATOM 597 O O . TYR A 1 74 ? -4.373 0.356 20.671 1.00 70.12 74 TYR A O 1
ATOM 605 N N . ASN A 1 75 ? -5.001 2.276 19.728 1.00 75.44 75 ASN A N 1
ATOM 606 C CA . ASN A 1 75 ? -6.422 2.177 20.082 1.00 75.44 75 ASN A CA 1
ATOM 607 C C . ASN A 1 75 ? -7.287 1.878 18.842 1.00 75.44 75 ASN A C 1
ATOM 609 O O . ASN A 1 75 ? -6.786 1.812 17.714 1.00 75.44 75 ASN A O 1
ATOM 613 N N . ASP A 1 76 ? -8.606 1.741 19.010 1.00 77.75 76 ASP A N 1
ATOM 614 C CA . ASP A 1 76 ? -9.499 1.438 17.881 1.00 77.75 76 ASP A CA 1
ATOM 615 C C . ASP A 1 76 ? -9.442 2.499 16.759 1.00 77.75 76 ASP A C 1
ATOM 617 O O . ASP A 1 76 ? -9.599 2.192 15.576 1.00 77.75 76 ASP A O 1
ATOM 621 N N . ILE A 1 77 ? -9.123 3.751 17.096 1.00 76.38 77 ILE A N 1
ATOM 622 C CA . ILE A 1 77 ? -8.931 4.825 16.112 1.00 76.38 77 ILE A CA 1
ATOM 623 C C . ILE A 1 77 ? -7.718 4.530 15.228 1.00 76.38 77 ILE A C 1
ATOM 625 O O . ILE A 1 77 ? -7.803 4.638 14.002 1.00 76.38 77 ILE A O 1
ATOM 629 N N . PHE A 1 78 ? -6.608 4.089 15.823 1.00 80.88 78 PHE A N 1
ATOM 630 C CA . PHE A 1 78 ? -5.440 3.633 15.074 1.00 80.88 78 PHE A CA 1
ATOM 631 C C . PHE A 1 78 ? -5.793 2.452 14.163 1.00 80.88 78 PHE A C 1
ATOM 633 O O . PHE A 1 78 ? -5.429 2.462 12.984 1.00 80.88 78 PHE A O 1
ATOM 640 N N . ARG A 1 79 ? -6.547 1.465 14.673 1.00 85.94 79 ARG A N 1
ATOM 641 C CA . ARG A 1 79 ? -6.997 0.308 13.880 1.00 85.94 79 ARG A CA 1
ATOM 642 C C . ARG A 1 79 ? -7.760 0.746 12.632 1.00 85.94 79 ARG A C 1
ATOM 644 O O . ARG A 1 79 ? -7.398 0.347 11.526 1.00 85.94 79 ARG A O 1
ATOM 651 N N . ARG A 1 80 ? -8.776 1.595 12.806 1.00 86.81 80 ARG A N 1
ATOM 652 C CA . ARG A 1 80 ? -9.637 2.090 11.718 1.00 86.81 80 ARG A CA 1
ATOM 653 C C . ARG A 1 80 ? -8.875 2.936 10.710 1.00 86.81 80 ARG A C 1
ATOM 655 O O . ARG A 1 80 ? -9.089 2.787 9.510 1.00 86.81 80 ARG A O 1
ATOM 662 N N . LYS A 1 81 ? -7.967 3.797 11.182 1.00 86.56 81 LYS A N 1
ATOM 663 C CA . LYS A 1 81 ? -7.117 4.629 10.318 1.00 86.56 81 LYS A CA 1
ATOM 664 C C . LYS A 1 81 ? -6.280 3.759 9.380 1.00 86.56 81 LYS A C 1
ATOM 666 O O . LYS A 1 81 ? -6.245 4.006 8.176 1.00 86.56 81 LYS A O 1
ATOM 671 N N . TRP A 1 82 ? -5.659 2.711 9.915 1.00 90.75 82 TRP A N 1
ATOM 672 C CA . TRP A 1 82 ? -4.860 1.779 9.120 1.00 90.75 82 TRP A CA 1
ATOM 673 C C . TRP A 1 82 ? -5.698 0.884 8.213 1.00 90.75 82 TRP A C 1
ATOM 675 O O . TRP A 1 82 ? -5.304 0.632 7.076 1.00 90.75 82 TRP A O 1
ATOM 685 N N . GLU A 1 83 ? -6.868 0.443 8.668 1.00 94.44 83 GLU A N 1
ATOM 686 C CA . GLU A 1 83 ? -7.798 -0.286 7.810 1.00 94.44 83 GLU A CA 1
ATOM 687 C C . GLU A 1 83 ? -8.232 0.557 6.603 1.00 94.44 83 GLU A C 1
ATOM 689 O O . GLU A 1 83 ? -8.179 0.074 5.468 1.00 94.44 83 GLU A O 1
ATOM 694 N N . TYR A 1 84 ? -8.595 1.822 6.840 1.00 92.69 84 TYR A N 1
ATOM 695 C CA . TYR A 1 84 ? -8.926 2.774 5.784 1.00 92.69 84 TYR A CA 1
ATOM 696 C C . TYR A 1 84 ? -7.748 2.986 4.831 1.00 92.69 84 TYR A C 1
ATOM 698 O O . TYR A 1 84 ? -7.927 2.882 3.620 1.00 92.69 84 TYR A O 1
ATOM 706 N N . TYR A 1 85 ? -6.541 3.219 5.361 1.00 94.88 85 TYR A N 1
ATOM 707 C CA . TYR A 1 85 ? -5.327 3.373 4.558 1.00 94.88 85 TYR A CA 1
ATOM 708 C C . TYR A 1 85 ? -5.116 2.186 3.610 1.00 94.88 85 TYR A C 1
ATOM 710 O O . TYR A 1 85 ? -4.971 2.384 2.402 1.00 94.88 85 TYR A O 1
ATOM 718 N N . PHE A 1 86 ? -5.158 0.952 4.128 1.00 97.50 86 PHE A N 1
ATOM 719 C CA . PHE A 1 86 ? -4.959 -0.227 3.289 1.00 97.50 86 PHE A CA 1
ATOM 720 C C . PHE A 1 86 ? -6.040 -0.360 2.216 1.00 97.50 86 PHE A C 1
ATOM 722 O O . PHE A 1 86 ? -5.705 -0.593 1.057 1.00 97.50 86 PHE A O 1
ATOM 729 N N . ALA A 1 87 ? -7.314 -0.196 2.583 1.00 96.50 87 ALA A N 1
ATOM 730 C CA . ALA A 1 87 ? -8.433 -0.348 1.656 1.00 96.50 87 ALA A CA 1
ATOM 731 C C . ALA A 1 87 ? -8.437 0.729 0.559 1.00 96.50 87 ALA A C 1
ATOM 733 O O . ALA A 1 87 ? -8.632 0.421 -0.617 1.00 96.50 87 ALA A O 1
ATOM 734 N N . TYR A 1 88 ? -8.190 1.986 0.934 1.00 96.81 88 TYR A N 1
ATOM 735 C CA . TYR A 1 88 ? -8.138 3.107 0.001 1.00 96.81 88 TYR A CA 1
ATOM 736 C C . TYR A 1 88 ? -6.980 2.950 -0.990 1.00 96.81 88 TYR A C 1
ATOM 738 O O . TYR A 1 88 ? -7.183 3.041 -2.202 1.00 96.81 88 TYR A O 1
ATOM 746 N N . CYS A 1 89 ? -5.773 2.658 -0.493 1.00 96.75 89 CYS A N 1
ATOM 747 C CA . CYS A 1 89 ? -4.614 2.454 -1.356 1.00 96.75 89 CYS A CA 1
ATOM 748 C C . CYS A 1 89 ? -4.774 1.209 -2.238 1.00 96.75 89 CYS A C 1
ATOM 750 O O . CYS A 1 89 ? -4.439 1.273 -3.418 1.00 96.75 89 CYS A O 1
ATOM 752 N N . GLU A 1 90 ? -5.318 0.104 -1.715 1.00 97.88 90 GLU A N 1
ATOM 753 C CA . GLU A 1 90 ? -5.619 -1.091 -2.515 1.00 97.88 90 GLU A CA 1
ATOM 754 C C . GLU A 1 90 ? -6.518 -0.735 -3.702 1.00 97.88 90 GLU A C 1
ATOM 756 O O . GLU A 1 90 ? -6.191 -1.083 -4.839 1.00 97.88 90 GLU A O 1
ATOM 761 N N . GLY A 1 91 ? -7.608 -0.003 -3.444 1.00 97.12 91 GLY A N 1
ATOM 762 C CA . GLY A 1 91 ? -8.516 0.477 -4.480 1.00 97.12 91 GLY A CA 1
ATOM 763 C C . GLY A 1 91 ? -7.798 1.348 -5.507 1.00 97.12 91 GLY A C 1
ATOM 764 O O . GLY A 1 91 ? -7.906 1.085 -6.698 1.00 97.12 91 GLY A O 1
ATOM 765 N N . ALA A 1 92 ? -6.998 2.316 -5.057 1.00 97.19 92 ALA A N 1
ATOM 766 C CA . ALA A 1 92 ? -6.284 3.235 -5.941 1.00 97.19 92 ALA A CA 1
ATOM 767 C C . ALA A 1 92 ? -5.255 2.539 -6.856 1.00 97.19 92 ALA A C 1
ATOM 769 O O . ALA A 1 92 ? -5.088 2.940 -8.010 1.00 97.19 92 ALA A O 1
ATOM 770 N N . PHE A 1 93 ? -4.579 1.490 -6.375 1.00 97.50 93 PHE A N 1
ATOM 771 C CA . PHE A 1 93 ? -3.714 0.659 -7.220 1.00 97.50 93 PHE A CA 1
ATOM 772 C C . PHE A 1 93 ? -4.531 -0.240 -8.161 1.00 97.50 93 PHE A C 1
ATOM 774 O O . PHE A 1 93 ? -4.192 -0.347 -9.338 1.00 97.50 93 PHE A O 1
ATOM 781 N N . ALA A 1 94 ? -5.637 -0.829 -7.691 1.00 96.31 94 ALA A N 1
ATOM 782 C CA . ALA A 1 94 ? -6.504 -1.685 -8.507 1.00 96.31 9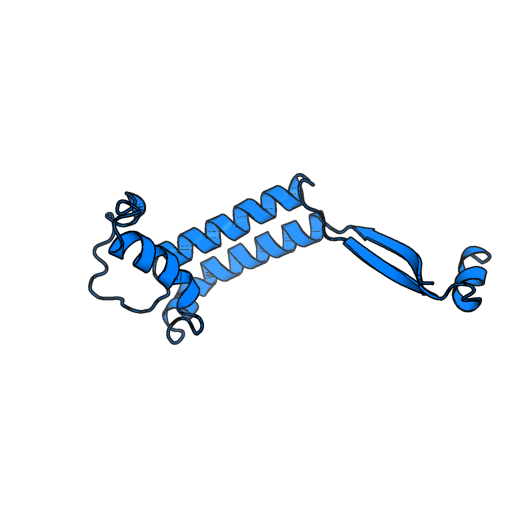4 ALA A CA 1
ATOM 783 C C . ALA A 1 94 ? -7.219 -0.918 -9.638 1.00 96.31 94 ALA A C 1
ATOM 785 O O . ALA A 1 94 ? -7.403 -1.452 -10.730 1.00 96.31 94 ALA A O 1
ATOM 786 N N . THR A 1 95 ? -7.587 0.346 -9.413 1.00 97.06 95 THR A N 1
ATOM 787 C CA . THR A 1 95 ? -8.183 1.232 -10.430 1.00 97.06 95 THR A CA 1
ATOM 788 C C . THR A 1 95 ? -7.144 1.909 -11.319 1.00 97.06 95 THR A C 1
ATOM 790 O O . THR A 1 95 ? -7.511 2.704 -12.182 1.00 97.06 95 THR A O 1
ATOM 793 N N . ARG A 1 96 ? -5.848 1.621 -11.118 1.00 94.44 96 ARG A N 1
ATOM 794 C CA . ARG A 1 96 ? -4.719 2.248 -11.828 1.00 94.44 96 ARG A CA 1
ATOM 795 C C . ARG A 1 96 ? -4.657 3.771 -11.678 1.00 94.44 96 ARG A C 1
ATOM 797 O O . ARG A 1 96 ? -4.046 4.453 -12.496 1.00 94.44 96 ARG A O 1
ATOM 804 N N . THR A 1 97 ? -5.255 4.302 -10.612 1.00 95.75 97 THR A N 1
ATOM 805 C CA . THR A 1 97 ? -5.075 5.697 -10.191 1.00 95.75 97 THR A CA 1
ATOM 806 C C . THR A 1 97 ? -3.660 5.912 -9.650 1.00 95.75 97 THR A C 1
ATOM 808 O O . THR A 1 97 ? -3.077 6.975 -9.848 1.00 95.75 97 THR A O 1
ATOM 811 N N . LEU A 1 98 ? -3.093 4.887 -9.005 1.00 94.38 98 LEU A N 1
ATOM 812 C CA . LEU A 1 98 ? -1.691 4.818 -8.599 1.00 94.38 98 LEU A CA 1
ATOM 813 C C . LEU A 1 98 ? -0.949 3.726 -9.383 1.00 94.38 98 LEU A C 1
ATOM 815 O O . LEU A 1 98 ? -1.536 2.727 -9.802 1.00 94.38 98 LEU A O 1
ATOM 819 N N . GLY A 1 99 ? 0.360 3.917 -9.559 1.00 93.12 99 GLY A N 1
ATOM 820 C CA . GLY A 1 99 ? 1.268 2.974 -10.214 1.00 93.12 99 GLY A CA 1
ATOM 821 C C . GLY A 1 99 ? 2.463 2.620 -9.329 1.00 93.12 99 GLY A C 1
ATOM 822 O O . GLY A 1 99 ? 2.826 3.379 -8.431 1.00 93.12 99 GLY A O 1
ATOM 823 N N . CYS A 1 100 ? 3.069 1.461 -9.577 1.00 95.69 100 CYS A N 1
ATOM 824 C CA . CYS A 1 100 ? 4.290 1.005 -8.916 1.00 95.69 100 CYS A CA 1
ATOM 825 C C . CYS A 1 100 ? 5.312 0.669 -10.003 1.00 95.69 100 CYS A C 1
ATOM 827 O O . CYS A 1 100 ? 5.337 -0.450 -10.517 1.00 95.69 100 CYS A O 1
ATOM 829 N N . THR A 1 101 ? 6.100 1.669 -10.396 1.00 95.88 101 THR A N 1
ATOM 830 C CA . THR A 1 101 ? 7.011 1.559 -11.536 1.00 95.88 101 THR A CA 1
ATOM 831 C C . THR A 1 101 ? 8.435 1.289 -11.075 1.00 95.88 101 THR A C 1
ATOM 833 O O . THR A 1 101 ? 9.003 2.060 -10.303 1.00 95.88 101 THR A O 1
ATOM 836 N N . GLN A 1 102 ? 9.031 0.225 -11.600 1.00 96.19 102 GLN A N 1
ATOM 837 C CA . GLN A 1 102 ? 10.461 -0.023 -11.528 1.00 96.19 102 GLN A CA 1
ATOM 838 C C . GLN A 1 102 ? 11.113 0.523 -12.796 1.00 96.19 102 GLN A C 1
ATOM 840 O O . GLN A 1 102 ? 10.770 0.110 -13.904 1.00 96.19 102 GLN A O 1
ATOM 845 N N . LEU A 1 103 ? 12.032 1.468 -12.616 1.00 95.31 103 LEU A N 1
ATOM 846 C CA . LEU A 1 103 ? 12.805 2.077 -13.690 1.00 95.31 103 LEU A CA 1
ATOM 847 C C . LEU A 1 103 ? 14.251 1.608 -13.582 1.00 95.31 103 LEU A C 1
ATOM 849 O O . LEU A 1 103 ? 14.858 1.714 -12.512 1.00 95.31 103 LEU A O 1
ATOM 853 N N . VAL A 1 104 ? 14.798 1.122 -14.687 1.00 93.25 104 VAL A N 1
ATOM 854 C CA . VAL A 1 104 ? 16.208 0.759 -14.800 1.00 93.25 104 VAL A CA 1
ATOM 855 C C . VAL A 1 104 ? 16.882 1.776 -15.704 1.00 93.25 104 VAL A C 1
ATOM 857 O O . VAL A 1 104 ? 16.418 2.081 -16.803 1.00 93.25 104 VAL A O 1
ATOM 860 N N . PHE A 1 105 ? 17.984 2.328 -15.213 1.00 93.12 105 PHE A N 1
ATOM 861 C CA . PHE A 1 105 ? 18.767 3.327 -15.920 1.00 93.12 105 PHE A CA 1
ATOM 862 C C . PHE A 1 105 ? 20.170 2.796 -16.163 1.00 93.12 105 PHE A C 1
ATOM 864 O O . PHE A 1 105 ? 20.776 2.188 -15.280 1.00 93.12 105 PHE A O 1
ATOM 871 N N . THR A 1 106 ? 20.713 3.088 -17.338 1.00 91.94 106 THR A N 1
ATOM 872 C CA . THR A 1 106 ? 22.067 2.695 -17.730 1.00 91.94 106 THR A CA 1
ATOM 873 C C . THR A 1 106 ? 22.876 3.902 -18.195 1.00 91.94 106 THR A C 1
ATOM 875 O O . THR A 1 106 ? 22.334 4.972 -18.496 1.00 91.94 106 THR A O 1
ATOM 878 N N . ARG A 1 107 ? 24.204 3.760 -18.242 1.00 89.50 107 ARG A N 1
ATOM 879 C CA . ARG A 1 107 ? 25.062 4.760 -18.888 1.00 89.50 107 ARG A CA 1
ATOM 880 C C . ARG A 1 107 ? 24.816 4.757 -20.395 1.00 89.50 107 ARG A C 1
ATOM 882 O O . ARG A 1 107 ? 24.545 3.723 -20.995 1.00 89.50 107 ARG A O 1
ATOM 889 N N . THR A 1 108 ? 24.969 5.925 -21.011 1.00 85.50 108 THR A N 1
ATOM 890 C CA . THR A 1 108 ? 25.041 6.034 -22.472 1.00 85.50 108 THR A CA 1
ATOM 891 C C . THR A 1 108 ? 26.159 5.128 -23.009 1.00 85.50 108 THR A C 1
ATOM 893 O O . THR A 1 108 ? 27.231 5.091 -22.406 1.00 85.50 108 THR A O 1
ATOM 896 N N . TYR A 1 109 ? 25.915 4.440 -24.130 1.00 81.62 109 TYR A N 1
ATOM 897 C CA . TYR A 1 109 ? 26.849 3.496 -24.770 1.00 81.62 109 TYR A CA 1
ATOM 898 C C . TYR A 1 109 ? 27.213 2.262 -23.929 1.00 81.62 109 TYR A C 1
ATOM 900 O O . TYR A 1 109 ? 28.350 1.803 -23.951 1.00 81.62 109 TYR A O 1
ATOM 908 N N . ASN A 1 110 ? 26.261 1.707 -23.177 1.00 80.00 110 ASN A N 1
ATOM 909 C CA . ASN A 1 110 ? 26.459 0.393 -22.571 1.00 80.00 110 ASN A CA 1
ATOM 910 C C . ASN A 1 110 ? 26.279 -0.716 -23.630 1.00 80.00 110 ASN A C 1
ATOM 912 O O . ASN A 1 110 ? 25.153 -1.112 -23.933 1.00 80.00 110 ASN A O 1
ATOM 916 N N . GLU A 1 11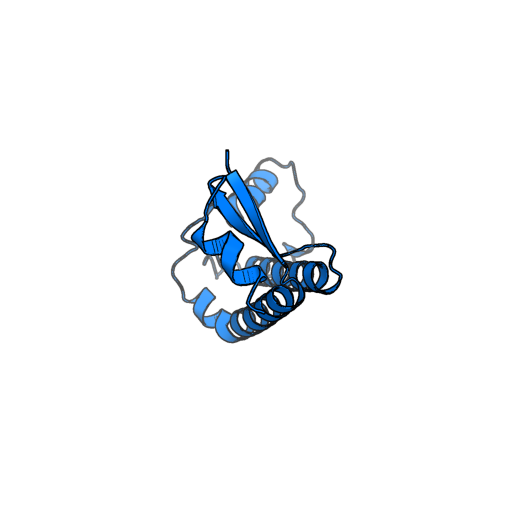1 ? 27.390 -1.188 -24.200 1.00 75.25 111 GLU A N 1
ATOM 917 C CA . GLU A 1 111 ? 27.404 -2.182 -25.285 1.00 75.25 111 GLU A CA 1
ATOM 918 C C . GLU A 1 111 ? 26.818 -3.541 -24.868 1.00 75.25 111 GLU A C 1
ATOM 920 O O . GLU A 1 111 ? 26.203 -4.222 -25.692 1.00 75.25 111 GLU A O 1
ATOM 925 N N . GLU A 1 112 ? 26.921 -3.907 -23.585 1.00 78.19 112 GLU A N 1
ATOM 926 C CA . GLU A 1 112 ? 26.423 -5.189 -23.064 1.00 78.19 112 GLU A CA 1
ATOM 927 C C . GLU A 1 112 ? 24.897 -5.322 -23.169 1.00 78.19 112 GLU A C 1
ATOM 929 O O . GLU A 1 112 ? 24.387 -6.421 -23.369 1.00 78.19 112 GLU A O 1
ATOM 934 N N . LEU A 1 113 ? 24.168 -4.204 -23.090 1.00 70.06 113 LEU A N 1
ATOM 935 C CA . LEU A 1 113 ? 22.706 -4.183 -23.203 1.00 70.06 113 LEU A CA 1
ATOM 936 C C . LEU A 1 113 ? 22.237 -4.005 -24.655 1.00 70.06 113 LEU A C 1
ATOM 938 O O . LEU A 1 113 ? 21.176 -4.500 -25.016 1.00 70.06 113 LEU A O 1
ATOM 942 N N . SER A 1 114 ? 23.045 -3.370 -25.513 1.00 62.44 114 SER A N 1
ATOM 943 C CA . SER A 1 114 ? 22.699 -3.144 -26.928 1.00 62.44 114 SER A CA 1
ATOM 944 C C . SER A 1 114 ? 22.668 -4.420 -27.780 1.00 62.44 114 SER A C 1
ATOM 946 O O . SER A 1 114 ? 21.922 -4.498 -28.751 1.00 62.44 114 SER A O 1
ATOM 948 N N . ASN A 1 115 ? 23.452 -5.439 -27.407 1.00 57.09 115 ASN A N 1
ATOM 949 C CA . ASN A 1 115 ? 23.535 -6.703 -28.147 1.00 57.09 115 ASN A CA 1
ATOM 950 C C . ASN A 1 115 ? 22.476 -7.731 -27.717 1.00 57.09 115 ASN A C 1
ATOM 952 O O . ASN A 1 115 ? 22.232 -8.693 -28.444 1.00 57.09 115 ASN A O 1
ATOM 956 N N . ALA A 1 116 ? 21.846 -7.544 -26.554 1.00 59.94 116 ALA A N 1
ATOM 957 C CA . ALA A 1 116 ? 20.831 -8.462 -26.041 1.00 59.94 116 ALA A CA 1
ATOM 958 C C . ALA A 1 116 ? 19.515 -8.391 -26.840 1.00 59.94 116 ALA A C 1
ATOM 960 O O . ALA A 1 116 ? 18.840 -9.406 -26.986 1.00 59.94 116 ALA A O 1
ATOM 961 N N . GLU A 1 117 ? 19.181 -7.231 -27.417 1.00 55.94 117 GLU A N 1
ATOM 962 C CA . GLU A 1 117 ? 17.986 -7.047 -28.259 1.00 55.94 117 GLU A CA 1
ATOM 963 C C . GLU A 1 117 ? 18.142 -7.613 -29.685 1.00 55.94 117 GLU A C 1
ATOM 965 O O . GLU A 1 117 ? 17.147 -7.807 -30.375 1.00 55.94 117 GLU A O 1
ATOM 970 N N . LEU A 1 118 ? 19.369 -7.909 -30.136 1.00 51.31 118 LEU A N 1
ATOM 971 C CA . LEU A 1 118 ? 19.644 -8.468 -31.471 1.00 51.31 118 LEU A CA 1
ATOM 972 C C . LEU A 1 118 ? 19.655 -10.008 -31.507 1.00 51.31 118 LEU A C 1
ATOM 974 O O . LEU A 1 118 ? 19.772 -10.589 -32.586 1.00 51.31 118 LEU A O 1
ATOM 978 N N . LEU A 1 119 ? 19.563 -10.669 -30.348 1.00 48.62 119 LEU A N 1
ATOM 979 C CA . LEU A 1 119 ? 19.616 -12.133 -30.207 1.00 48.62 119 LEU A CA 1
ATOM 980 C C . LEU A 1 119 ? 18.312 -12.752 -29.663 1.00 48.62 119 LEU A C 1
ATOM 982 O O . LEU A 1 119 ? 18.304 -13.943 -29.342 1.00 48.62 119 LEU A O 1
ATOM 986 N N . ALA A 1 120 ? 17.233 -11.970 -29.567 1.00 41.06 120 ALA A N 1
ATOM 987 C CA . ALA A 1 120 ? 15.879 -12.417 -29.219 1.00 41.06 120 ALA A CA 1
ATOM 988 C C . ALA A 1 120 ? 14.960 -12.376 -30.448 1.00 41.06 120 ALA A C 1
ATOM 990 O O . ALA A 1 120 ? 14.092 -13.272 -30.552 1.00 41.06 120 ALA A O 1
#

Radius of gyration: 22.38 Å; chains: 1; bounding box: 46×37×62 Å

pLDDT: mean 77.34, std 18.14, range [41.06, 98.12]

Organism: NCBI:txid2650707

InterPro domains:
  IPR029063 S-adenosyl-L-methionine-dependent methyltransferase superfamily [G3DSA:3.40.50.150] (1-111)
  IPR029063 S-adenosyl-L-methionine-dependent methyltransferase superfamily [SSF53335] (8-107)
  IPR050723 Cyclopropane Fatty Acid Synthase/Methyltransferase [PTHR43667] (3-115)

Secondary structure (DSSP, 8-state):
-EEEEEEEE-HHHHHHHHHHHHHHHHHTHHHHHHS-S-S-THHHHHHHHHHHTTSS---GGGSS---TT--SS--HHHHHHHHHHHHHHHHHHHTTSS--EEEEEEETT-HHHHTGGG--

Sequence (120 aa):
MLMLESAANFPDHYARTLRVWRERFLKGYDKVLTTAAPKNPQLILQEQELLNAGEMEKPKYMNTYDDADNCTGYNDIFRRKWEYYFAYCEGAFATRTLGCTQLVFTRTYNEELSNAELLA

Foldseek 3Di:
DKDWDDKDKDLLVVLVVLVVVLVCCVVCVVVVLVDAADPDCVVVVVVVVCVVVVVDDCPPVNPPDPPPPRPRNSDVVVNVVSNCVSVVSSVCSVVVVDIDMDIDIDDPPPVVSVVVVVVD